Protein AF-A0A9W4PSC4-F1 (afdb_monomer)

Secondary structure (DSSP, 8-state):
-------------------------TT-SS----TTPPPGGGS-HHHHHHHHHHHHHHHHHHHHHS------------

Solvent-accessible surface area (backbone atoms only — not comparable to full-atom values): 5549 Å² total; per-residue (Å²): 141,81,86,84,77,87,75,78,86,80,78,79,76,77,77,75,71,76,83,64,81,80,70,79,68,87,77,52,84,73,66,76,81,61,86,82,60,78,54,81,88,70,49,57,69,69,55,53,50,53,50,50,53,50,51,52,50,50,53,51,53,46,58,73,68,47,70,79,68,77,77,78,68,80,79,75,84,136

Radius of gyration: 28.14 Å; Cα contacts (8 Å, |Δi|>4): 3; chains: 1; bounding box: 50×77×52 Å

Sequence (78 aa):
MRATTVTTAATNGRHKRPRGRQQMDLFDSARPKADGAPLWPELPERARSALTELMARLILAHAATAVPLPAKEAGDDL

Structure (mmCIF, N/CA/C/O backbone):
data_AF-A0A9W4PSC4-F1
#
_entry.id   AF-A0A9W4PSC4-F1
#
loop_
_atom_site.group_PDB
_atom_site.id
_atom_site.type_symbol
_atom_site.label_atom_id
_atom_site.label_alt_id
_atom_site.label_comp_id
_atom_site.label_asym_id
_atom_site.label_entity_id
_atom_site.label_seq_id
_atom_site.pdbx_PDB_ins_code
_atom_site.Cartn_x
_atom_site.Cartn_y
_atom_site.Cartn_z
_atom_site.occupancy
_atom_site.B_iso_or_equiv
_atom_site.auth_seq_id
_atom_site.auth_comp_id
_atom_site.auth_asym_id
_atom_site.auth_atom_id
_atom_site.pdbx_PDB_model_num
ATOM 1 N N . MET A 1 1 ? -14.970 70.848 -36.234 1.00 35.84 1 MET A N 1
ATOM 2 C CA . MET A 1 1 ? -14.514 70.064 -35.059 1.00 35.84 1 MET A CA 1
ATOM 3 C C . MET A 1 1 ? -15.699 69.224 -34.591 1.00 35.84 1 MET A C 1
ATOM 5 O O . MET A 1 1 ? -16.723 69.834 -34.358 1.00 35.84 1 MET A O 1
ATOM 9 N N . ARG A 1 2 ? -15.736 67.892 -34.494 1.00 32.59 2 ARG A N 1
ATOM 10 C CA . ARG A 1 2 ? -14.829 66.753 -34.733 1.00 32.59 2 ARG A CA 1
ATOM 11 C C . ARG A 1 2 ? -15.728 65.580 -35.182 1.00 32.59 2 ARG A C 1
ATOM 13 O O . ARG A 1 2 ? -16.808 65.423 -34.625 1.00 32.59 2 ARG A O 1
ATOM 20 N N . ALA A 1 3 ? -15.298 64.787 -36.162 1.00 38.44 3 ALA A N 1
ATOM 21 C CA . ALA A 1 3 ? -15.986 63.562 -36.567 1.00 38.44 3 ALA A CA 1
ATOM 22 C C . ALA A 1 3 ? -15.780 62.473 -35.502 1.00 38.44 3 ALA A C 1
ATOM 24 O O . ALA A 1 3 ? -14.647 62.215 -35.095 1.00 38.44 3 ALA A O 1
ATOM 25 N N . THR A 1 4 ? -16.859 61.848 -35.040 1.00 45.94 4 THR A N 1
ATOM 26 C CA . THR A 1 4 ? -16.807 60.665 -34.178 1.00 45.94 4 THR A CA 1
ATOM 27 C C . THR A 1 4 ? -16.531 59.444 -35.046 1.00 45.94 4 THR A C 1
ATOM 29 O O . THR A 1 4 ? -17.410 58.915 -35.720 1.00 45.94 4 THR A O 1
ATOM 32 N N . THR A 1 5 ? -15.278 59.004 -35.058 1.00 47.19 5 THR A N 1
ATOM 33 C CA . THR A 1 5 ? -14.882 57.732 -35.657 1.00 47.19 5 THR A CA 1
ATOM 34 C C . THR A 1 5 ? -15.447 56.581 -34.828 1.00 47.19 5 THR A C 1
ATOM 36 O O . THR A 1 5 ? -15.065 56.393 -33.673 1.00 47.19 5 THR A O 1
ATOM 39 N N . VAL A 1 6 ? -16.348 55.807 -35.430 1.00 48.50 6 VAL A N 1
ATOM 40 C CA . VAL A 1 6 ? -16.661 54.442 -35.004 1.00 48.50 6 VAL A CA 1
ATOM 41 C C . VAL A 1 6 ? -15.450 53.581 -35.347 1.00 48.50 6 VAL A C 1
ATOM 43 O O . VAL A 1 6 ? -15.167 53.360 -36.520 1.00 48.50 6 VAL A O 1
ATOM 46 N N . THR A 1 7 ? -14.746 53.094 -34.328 1.00 43.97 7 THR A N 1
ATOM 47 C CA . THR A 1 7 ? -13.689 52.092 -34.494 1.00 43.97 7 THR A CA 1
ATOM 48 C C . THR A 1 7 ? -13.952 50.946 -33.526 1.00 43.97 7 THR A C 1
ATOM 50 O O . THR A 1 7 ? -13.609 50.995 -32.350 1.00 43.97 7 THR A O 1
ATOM 53 N N . THR A 1 8 ? -14.667 49.963 -34.069 1.00 46.56 8 THR A N 1
ATOM 54 C CA . THR A 1 8 ? -14.541 48.512 -33.891 1.00 46.56 8 THR A CA 1
ATOM 55 C C . THR A 1 8 ? -14.005 48.018 -32.547 1.00 46.56 8 THR A C 1
ATOM 57 O O . THR A 1 8 ? -12.809 48.066 -32.269 1.00 46.56 8 THR A O 1
ATOM 60 N N . ALA A 1 9 ? -14.903 47.424 -31.757 1.00 46.66 9 ALA A N 1
ATOM 61 C CA . ALA A 1 9 ? -14.551 46.587 -30.621 1.00 46.66 9 ALA A CA 1
ATOM 62 C C . ALA A 1 9 ? -13.665 45.419 -31.089 1.00 46.66 9 ALA A C 1
ATOM 64 O O . ALA A 1 9 ? -14.127 44.505 -31.772 1.00 46.66 9 ALA A O 1
ATOM 65 N N . ALA A 1 10 ? -12.384 45.450 -30.720 1.00 46.34 10 ALA A N 1
ATOM 66 C CA . ALA A 1 10 ? -11.485 44.321 -30.898 1.00 46.34 10 ALA A CA 1
ATOM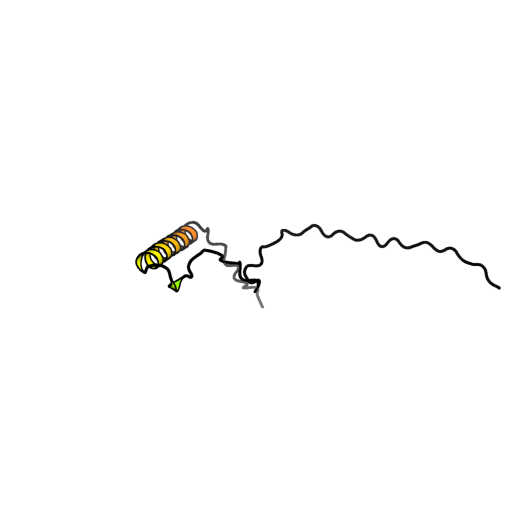 67 C C . ALA A 1 10 ? -11.943 43.185 -29.973 1.00 46.34 10 ALA A C 1
ATOM 69 O O . ALA A 1 10 ? -11.780 43.231 -28.751 1.00 46.34 10 ALA A O 1
ATOM 70 N N . THR A 1 11 ? -12.567 42.165 -30.556 1.00 54.16 11 THR A N 1
ATOM 71 C CA . THR A 1 11 ? -12.945 40.946 -29.848 1.00 54.16 11 THR A CA 1
ATOM 72 C C . THR A 1 11 ? -11.669 40.163 -29.555 1.00 54.16 11 THR A C 1
ATOM 74 O O . THR A 1 11 ? -11.190 39.399 -30.393 1.00 54.16 11 THR A O 1
ATOM 77 N N . ASN A 1 12 ? -11.087 40.358 -28.373 1.00 54.34 12 ASN A N 1
ATOM 78 C CA . ASN A 1 12 ? -9.982 39.522 -27.919 1.00 54.34 12 ASN A CA 1
ATOM 79 C C . ASN A 1 12 ? -10.512 38.103 -27.689 1.00 54.34 12 ASN A C 1
ATOM 81 O O . ASN A 1 12 ? -11.090 37.783 -26.646 1.00 54.34 12 ASN A O 1
ATOM 85 N N . GLY A 1 13 ? -10.339 37.265 -28.712 1.00 51.09 13 GLY A N 1
ATOM 86 C CA . GLY A 1 13 ? -10.600 35.838 -28.676 1.00 51.09 13 GLY A CA 1
ATOM 87 C C . GLY A 1 13 ? -9.829 35.220 -27.520 1.00 51.09 13 GLY A C 1
ATOM 88 O O . GLY A 1 13 ? -8.607 35.101 -27.547 1.00 51.09 13 GLY A O 1
ATOM 89 N N . ARG A 1 14 ? -10.556 34.840 -26.469 1.00 57.59 14 ARG A N 1
ATOM 90 C CA . ARG A 1 14 ? -10.003 34.057 -25.369 1.00 57.59 14 ARG A 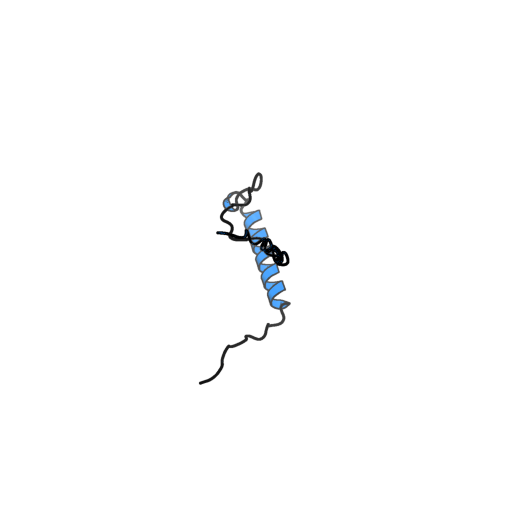CA 1
ATOM 91 C C . ARG A 1 14 ? -9.601 32.707 -25.944 1.00 57.59 14 ARG A C 1
ATOM 93 O O . ARG A 1 14 ? -10.453 31.841 -26.140 1.00 57.59 14 ARG A O 1
ATOM 100 N N . HIS A 1 15 ? -8.312 32.532 -26.215 1.00 58.97 15 HIS A N 1
ATOM 101 C CA . HIS A 1 15 ? -7.732 31.229 -26.503 1.00 58.97 15 HIS A CA 1
ATOM 102 C C . HIS A 1 15 ? -8.018 30.317 -25.309 1.00 58.97 15 HIS A C 1
ATOM 104 O O . HIS A 1 15 ? -7.378 30.408 -24.260 1.00 58.97 15 HIS A O 1
ATOM 110 N N . LYS A 1 16 ? -9.036 29.463 -25.445 1.00 61.28 16 LYS A N 1
ATOM 111 C CA . LYS A 1 16 ? -9.316 28.402 -24.484 1.00 61.28 16 LYS A CA 1
ATOM 112 C C . LYS A 1 16 ? -8.161 27.418 -24.583 1.00 61.28 16 LYS A C 1
ATOM 114 O O . LYS A 1 16 ? -8.133 26.584 -25.483 1.00 61.28 16 LYS A O 1
ATOM 119 N N . ARG A 1 17 ? -7.182 27.561 -23.687 1.00 65.44 17 ARG A N 1
ATOM 120 C CA . ARG A 1 17 ? -6.130 26.559 -23.526 1.00 65.44 17 ARG A CA 1
ATOM 121 C C . ARG A 1 17 ? -6.819 25.209 -23.296 1.00 65.44 17 ARG A C 1
ATOM 123 O O . ARG A 1 17 ? -7.759 25.162 -22.493 1.00 65.44 17 ARG A O 1
ATOM 130 N N . PRO A 1 18 ? -6.423 24.143 -24.013 1.00 60.72 18 PRO A N 1
ATOM 131 C CA . PRO A 1 18 ? -6.957 22.817 -23.757 1.00 60.72 18 PRO A CA 1
ATOM 132 C C . PRO A 1 18 ? -6.756 22.535 -22.273 1.00 60.72 18 PRO A C 1
ATOM 134 O O . PRO A 1 18 ? -5.684 22.814 -21.736 1.00 60.72 18 PRO A O 1
ATOM 137 N N . A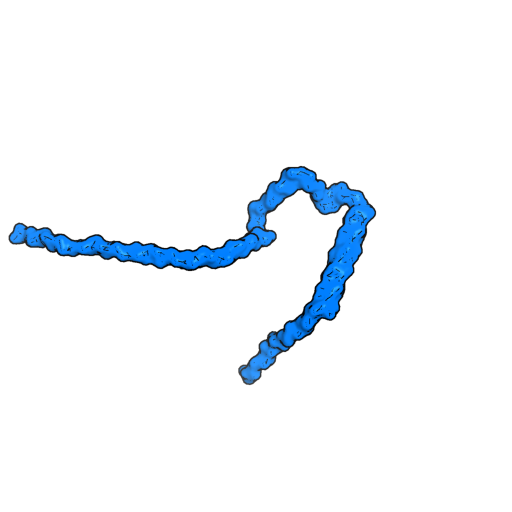RG A 1 19 ? -7.817 22.078 -21.600 1.00 62.44 19 ARG A N 1
ATOM 138 C CA . ARG A 1 19 ? -7.760 21.660 -20.199 1.00 62.44 19 ARG A CA 1
ATOM 139 C C . ARG A 1 19 ? -6.719 20.548 -20.124 1.00 62.44 19 ARG A C 1
ATOM 141 O O . ARG A 1 19 ? -7.017 19.401 -20.447 1.00 62.44 19 ARG A O 1
ATOM 148 N N . GLY A 1 20 ? -5.480 20.928 -19.813 1.00 60.91 20 GLY A N 1
ATOM 149 C CA . GLY A 1 20 ? -4.389 20.002 -19.574 1.00 60.91 20 GLY A CA 1
ATOM 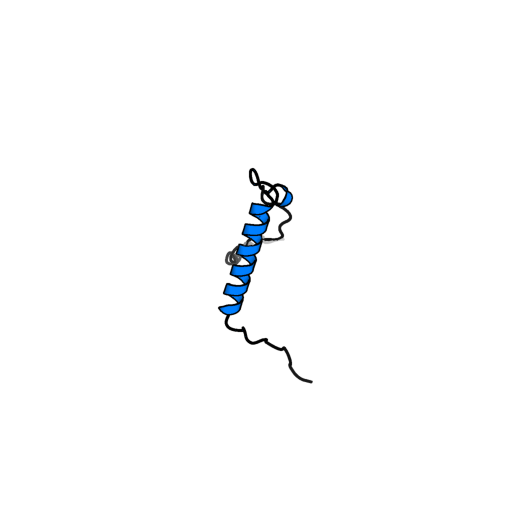150 C C . GLY A 1 20 ? -4.868 19.010 -18.532 1.00 60.91 20 GLY A C 1
ATOM 151 O O . GLY A 1 20 ? -5.591 19.399 -17.613 1.00 60.91 20 GLY A O 1
ATOM 152 N N . ARG A 1 21 ? -4.540 17.733 -18.741 1.00 65.88 21 ARG A N 1
ATOM 153 C CA . ARG A 1 21 ? -4.845 16.638 -17.816 1.00 65.88 21 ARG A CA 1
ATOM 154 C C . ARG A 1 21 ? -4.623 17.148 -16.397 1.00 65.88 21 ARG A C 1
ATOM 156 O O . ARG A 1 21 ? -3.502 17.517 -16.061 1.00 65.88 21 ARG A O 1
ATOM 163 N N . GLN A 1 22 ? -5.705 17.258 -15.636 1.00 67.50 22 GLN A N 1
ATOM 164 C CA . GLN A 1 22 ? -5.685 17.787 -14.283 1.00 67.50 22 GLN A CA 1
ATOM 165 C C . GLN A 1 22 ? -4.898 16.771 -13.452 1.00 67.50 22 GLN A C 1
ATOM 167 O O . GLN A 1 22 ? -5.425 15.725 -13.084 1.00 67.50 22 GLN A O 1
ATOM 172 N N . GLN A 1 23 ? -3.591 16.994 -13.304 1.00 71.31 23 GLN A N 1
ATOM 173 C CA . GLN A 1 23 ? -2.767 16.158 -12.448 1.00 71.31 23 GLN A CA 1
ATOM 174 C C . GLN A 1 23 ? -3.225 16.421 -11.020 1.00 71.31 23 GLN A C 1
ATOM 176 O O . GLN A 1 23 ? -3.389 17.576 -10.627 1.00 71.31 23 GLN A O 1
ATOM 181 N N . MET A 1 24 ? -3.510 15.347 -10.287 1.00 70.50 24 MET A N 1
ATOM 182 C CA . MET A 1 24 ? -3.842 15.457 -8.877 1.00 70.50 24 MET A CA 1
ATOM 183 C C . MET A 1 24 ? -2.622 16.040 -8.175 1.00 70.50 24 MET A C 1
ATOM 185 O O . MET A 1 24 ? -1.535 15.469 -8.271 1.00 70.50 24 MET A O 1
ATOM 189 N N . ASP A 1 25 ? -2.790 17.194 -7.538 1.00 74.56 25 ASP A N 1
ATOM 190 C CA . ASP A 1 25 ? -1.721 17.781 -6.749 1.00 74.56 25 ASP A CA 1
ATOM 191 C C . ASP A 1 25 ? -1.550 16.935 -5.483 1.00 74.56 25 ASP A C 1
ATOM 193 O O . ASP A 1 25 ? -2.355 16.983 -4.556 1.00 74.56 25 ASP A O 1
ATOM 197 N N . LEU A 1 26 ? -0.528 16.079 -5.499 1.00 71.44 26 LEU A N 1
ATOM 198 C CA . LEU A 1 26 ? -0.190 15.180 -4.395 1.00 71.44 26 LEU A CA 1
ATOM 199 C C . LEU A 1 26 ? 0.416 15.929 -3.200 1.00 71.44 26 LEU A C 1
ATOM 201 O O . LEU A 1 26 ? 0.548 15.345 -2.125 1.00 71.44 26 LEU A O 1
ATOM 205 N N . PHE A 1 27 ? 0.798 17.192 -3.395 1.00 72.50 27 PHE A N 1
ATOM 206 C CA . PHE A 1 27 ? 1.442 18.043 -2.400 1.00 72.50 27 PHE A CA 1
ATOM 207 C C . PHE A 1 27 ? 0.569 19.233 -2.014 1.00 72.50 27 PHE A C 1
ATOM 209 O O . PHE A 1 27 ? 1.029 20.095 -1.259 1.00 72.50 27 PHE A O 1
ATOM 216 N N . ASP A 1 28 ? -0.678 19.2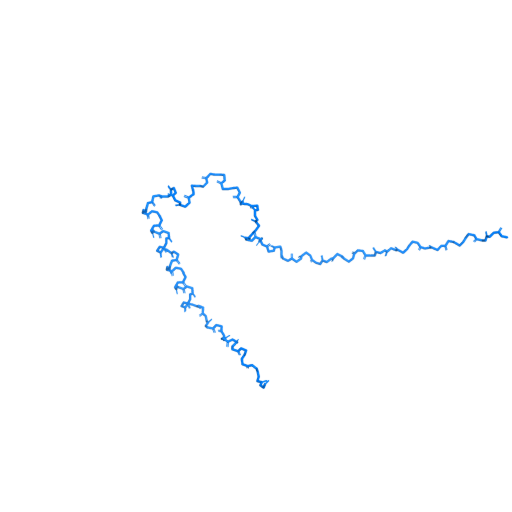73 -2.494 1.00 66.62 28 ASP A N 1
ATOM 217 C CA . ASP A 1 28 ? -1.622 20.281 -2.059 1.00 66.62 28 ASP A CA 1
ATOM 218 C C . ASP A 1 28 ? -1.760 20.173 -0.539 1.00 66.62 28 ASP A C 1
ATOM 220 O O . ASP A 1 28 ? -2.136 19.146 0.033 1.00 66.62 28 ASP A O 1
ATOM 224 N N . SER A 1 29 ? -1.409 21.267 0.127 1.00 59.56 29 SER A N 1
ATOM 225 C CA . SER A 1 29 ? -1.525 21.431 1.573 1.00 59.56 29 SER A CA 1
ATOM 226 C C . SER A 1 29 ? -2.965 21.290 2.076 1.00 59.56 29 SER A C 1
ATOM 228 O O . SER A 1 29 ? -3.183 21.151 3.285 1.00 59.56 29 SER A O 1
ATOM 230 N N . ALA A 1 30 ? -3.949 21.290 1.169 1.00 60.81 30 ALA A N 1
ATOM 231 C CA . ALA A 1 30 ? -5.298 20.817 1.426 1.00 60.81 30 ALA A CA 1
ATOM 232 C C . ALA A 1 30 ? -5.269 19.311 1.722 1.00 60.81 30 ALA A C 1
ATOM 234 O O . ALA A 1 30 ? -5.578 18.470 0.879 1.00 60.81 30 ALA A O 1
ATOM 235 N N . ARG A 1 31 ? -4.897 18.981 2.965 1.00 61.34 31 ARG A N 1
ATOM 236 C CA . ARG A 1 31 ? -4.941 17.630 3.515 1.00 61.34 31 ARG A CA 1
ATOM 237 C C . ARG A 1 31 ? -6.273 17.003 3.097 1.00 61.34 31 ARG A C 1
ATOM 239 O O . ARG A 1 31 ? -7.314 17.546 3.487 1.00 61.34 31 ARG A O 1
ATOM 246 N N . PRO A 1 32 ? -6.278 15.903 2.319 1.00 60.19 32 PRO A N 1
ATOM 247 C CA . PRO A 1 32 ? -7.517 15.208 2.031 1.00 60.19 32 PRO A CA 1
ATOM 248 C C . PRO A 1 32 ? -8.149 14.910 3.380 1.00 60.19 32 PRO A C 1
ATOM 250 O O . PRO A 1 32 ? -7.482 14.386 4.278 1.00 60.19 32 PRO A O 1
ATOM 253 N N . LYS A 1 33 ? -9.394 15.356 3.558 1.00 61.03 33 LYS A N 1
ATOM 254 C CA . LYS A 1 33 ? -10.142 15.090 4.774 1.00 61.03 33 LYS A CA 1
ATOM 255 C C . LYS A 1 33 ? -10.231 13.577 4.916 1.00 61.03 33 LYS A C 1
ATOM 257 O O . LYS A 1 33 ? -11.046 12.930 4.267 1.00 61.03 33 LYS A O 1
ATOM 262 N N . ALA A 1 34 ? -9.344 13.008 5.724 1.00 63.59 34 ALA A N 1
ATOM 263 C CA . ALA A 1 34 ? -9.373 11.617 6.134 1.00 63.59 34 ALA A CA 1
ATOM 264 C C . ALA A 1 34 ? -10.496 11.450 7.167 1.00 63.59 34 ALA A C 1
ATOM 266 O O . ALA A 1 34 ? -10.260 10.980 8.277 1.00 63.59 34 ALA A O 1
ATOM 267 N N . ASP A 1 35 ? -11.702 11.915 6.823 1.00 62.62 35 ASP A N 1
ATOM 268 C CA . ASP A 1 35 ? -12.889 11.890 7.668 1.00 62.62 35 ASP A CA 1
ATOM 269 C C . ASP A 1 35 ? -13.314 10.419 7.806 1.00 62.62 35 ASP A C 1
ATOM 271 O O . ASP A 1 35 ? -14.156 9.919 7.064 1.00 62.62 35 ASP A O 1
ATOM 275 N N . GLY A 1 36 ? -12.652 9.693 8.711 1.00 67.75 36 GLY A N 1
ATOM 276 C CA . GLY A 1 36 ? -12.982 8.315 9.083 1.00 67.75 36 GLY A CA 1
ATOM 277 C C . GLY A 1 36 ? -11.870 7.274 8.926 1.00 67.75 36 GLY A C 1
ATOM 278 O O . GLY A 1 36 ? -12.087 6.131 9.322 1.00 67.75 36 GLY A O 1
ATOM 279 N N . ALA A 1 37 ? -10.693 7.621 8.393 1.00 74.81 37 ALA A N 1
ATOM 280 C CA . ALA A 1 37 ? -9.566 6.684 8.335 1.00 74.81 37 ALA A CA 1
ATOM 281 C C . ALA A 1 37 ? -8.628 6.899 9.537 1.00 74.81 37 ALA A C 1
ATOM 283 O O . ALA A 1 37 ? -8.222 8.041 9.769 1.00 74.81 37 ALA A O 1
ATOM 284 N N . PRO A 1 38 ? -8.257 5.838 10.284 1.00 77.88 38 PRO A N 1
ATOM 285 C CA . PRO A 1 38 ? -7.298 5.966 11.372 1.00 77.88 38 PRO A CA 1
ATOM 286 C C . PRO A 1 38 ? -5.959 6.457 10.827 1.00 77.88 38 PRO A C 1
ATOM 288 O O . PRO A 1 38 ? -5.527 6.084 9.729 1.00 77.88 38 PRO A O 1
ATOM 291 N N . LEU A 1 39 ? -5.288 7.293 11.607 1.00 84.94 39 LEU A N 1
ATOM 292 C CA . LEU A 1 39 ? -3.934 7.728 11.296 1.00 84.94 39 LEU A CA 1
ATOM 293 C C . LEU A 1 39 ? -2.999 6.508 11.278 1.00 84.94 39 LEU A C 1
ATOM 295 O O . LEU A 1 39 ? -3.193 5.538 12.005 1.00 84.94 39 LEU A O 1
ATOM 299 N N . TRP A 1 40 ? -1.935 6.558 10.475 1.00 84.88 40 TRP A N 1
ATOM 300 C CA . TRP A 1 40 ? -0.915 5.500 10.423 1.00 84.88 40 TRP A CA 1
ATOM 301 C C . TRP A 1 40 ? -0.439 4.980 11.804 1.00 84.88 40 TRP A C 1
ATOM 303 O O . TRP A 1 40 ? -0.400 3.761 12.004 1.00 84.88 40 TRP A O 1
ATOM 313 N N . PRO A 1 41 ? -0.124 5.845 12.795 1.00 86.44 41 PRO A N 1
ATOM 314 C CA . PRO A 1 41 ? 0.235 5.394 14.144 1.00 86.44 41 PRO A CA 1
ATOM 315 C C . PRO A 1 41 ? -0.909 4.735 14.938 1.00 86.44 41 PRO A C 1
ATOM 317 O O . PRO A 1 41 ? -0.631 4.024 15.900 1.00 86.44 41 PRO A O 1
ATOM 320 N N . GLU A 1 42 ? -2.169 4.922 14.552 1.00 89.25 42 GLU A N 1
ATOM 321 C CA . GLU A 1 42 ? -3.340 4.344 15.232 1.00 89.25 42 GLU A CA 1
ATOM 322 C C . GLU A 1 42 ? -3.650 2.912 14.769 1.00 89.25 42 GLU A C 1
ATOM 324 O O . GLU A 1 42 ?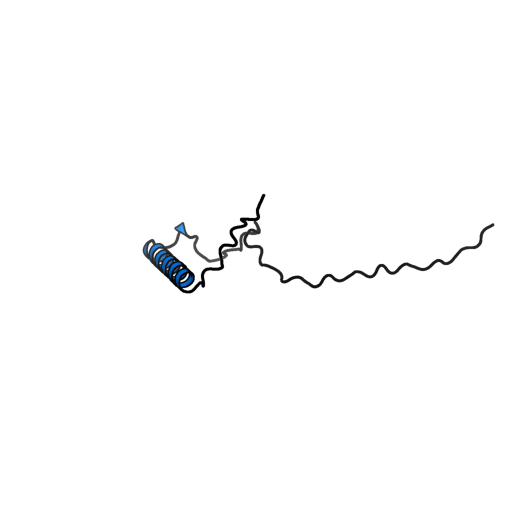 -4.418 2.197 15.411 1.00 89.25 42 GLU A O 1
ATOM 329 N N . LEU A 1 43 ? -3.037 2.456 13.672 1.00 88.12 43 LEU A N 1
ATOM 330 C CA . LEU A 1 43 ? -3.184 1.083 13.196 1.00 88.12 43 LEU A CA 1
ATOM 331 C C . LEU A 1 43 ? -2.523 0.081 14.159 1.00 88.12 43 LEU A C 1
ATOM 333 O O . LEU A 1 43 ? -1.443 0.353 14.685 1.00 88.12 43 LEU A O 1
ATOM 337 N N . PRO A 1 44 ? -3.091 -1.125 14.340 1.00 93.75 44 PRO A N 1
ATOM 338 C CA . PRO A 1 44 ? -2.410 -2.198 15.055 1.00 93.75 44 PRO A CA 1
ATOM 339 C C . PRO A 1 44 ? -1.049 -2.517 14.429 1.00 93.75 44 PRO A C 1
ATOM 341 O O . PRO A 1 44 ? -0.907 -2.505 13.205 1.00 93.75 44 PRO A O 1
ATOM 344 N N . GLU A 1 45 ? -0.069 -2.897 15.252 1.00 92.81 45 GLU A N 1
ATOM 345 C CA . GLU A 1 45 ? 1.293 -3.217 14.791 1.00 92.81 45 GLU A CA 1
ATOM 346 C C . GLU A 1 45 ? 1.295 -4.265 13.671 1.00 92.81 45 GLU A C 1
ATOM 348 O O . GLU A 1 45 ? 1.967 -4.113 12.655 1.00 92.81 45 GLU A O 1
ATOM 353 N N . ARG A 1 46 ? 0.438 -5.283 13.805 1.00 94.81 46 ARG A N 1
ATOM 354 C CA . ARG A 1 46 ? 0.254 -6.327 12.792 1.00 94.81 46 ARG A CA 1
ATOM 355 C C . ARG A 1 46 ? -0.257 -5.787 11.452 1.00 94.81 46 ARG A C 1
ATOM 357 O O . ARG A 1 46 ? 0.104 -6.316 10.408 1.00 94.81 46 ARG A O 1
ATOM 364 N N . ALA A 1 47 ? -1.117 -4.769 11.469 1.00 93.06 47 ALA A N 1
ATOM 365 C CA . ALA A 1 47 ? -1.640 -4.161 10.248 1.00 93.06 47 ALA A CA 1
ATOM 366 C C . ALA A 1 47 ? -0.570 -3.297 9.566 1.00 93.06 47 ALA A C 1
ATOM 368 O O . ALA A 1 47 ? -0.413 -3.366 8.347 1.00 93.06 47 ALA A O 1
ATOM 369 N N . ARG A 1 48 ? 0.215 -2.545 10.351 1.00 94.94 48 ARG A N 1
ATOM 370 C CA . ARG A 1 48 ? 1.358 -1.776 9.837 1.00 94.94 48 ARG A CA 1
ATOM 371 C C . ARG A 1 48 ? 2.412 -2.675 9.203 1.00 94.94 48 ARG A C 1
ATOM 373 O O . ARG A 1 48 ? 2.855 -2.391 8.090 1.00 94.94 48 ARG A O 1
ATOM 380 N N . SER A 1 49 ? 2.791 -3.758 9.880 1.00 95.44 49 SER A N 1
ATOM 381 C CA . SER A 1 49 ? 3.796 -4.692 9.370 1.00 95.44 49 SER A CA 1
ATOM 382 C C . SER A 1 49 ? 3.324 -5.393 8.097 1.00 95.44 49 SER A C 1
ATOM 384 O O . SER A 1 49 ? 4.0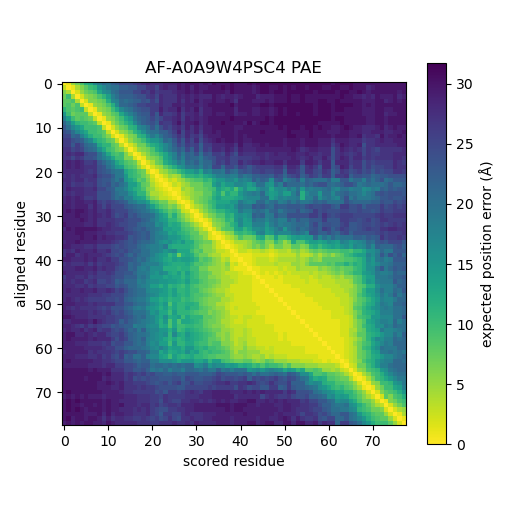52 -5.391 7.108 1.00 95.44 49 SER A O 1
ATOM 386 N N . ALA A 1 50 ? 2.080 -5.883 8.066 1.00 96.38 50 ALA A N 1
ATOM 387 C CA . ALA A 1 50 ? 1.506 -6.522 6.882 1.00 96.38 50 ALA A CA 1
ATOM 388 C C . ALA A 1 50 ? 1.429 -5.571 5.676 1.00 96.38 50 ALA A C 1
ATOM 390 O O . ALA A 1 50 ? 1.776 -5.965 4.561 1.00 96.38 50 ALA A O 1
ATOM 391 N N . LEU A 1 51 ? 1.017 -4.313 5.883 1.00 95.62 51 LEU A N 1
ATOM 392 C CA . LEU A 1 51 ? 0.985 -3.331 4.796 1.00 95.62 51 LEU A CA 1
ATOM 393 C C . LEU A 1 51 ? 2.401 -2.991 4.312 1.00 95.62 51 LEU A C 1
ATOM 395 O O . LEU A 1 51 ? 2.632 -2.908 3.109 1.00 95.62 51 LEU A O 1
ATOM 399 N N . THR A 1 52 ? 3.355 -2.835 5.230 1.00 95.81 52 THR A N 1
ATOM 400 C CA . THR A 1 52 ? 4.758 -2.558 4.884 1.00 95.81 52 THR A CA 1
ATOM 401 C C . THR A 1 52 ? 5.354 -3.701 4.062 1.00 95.81 52 THR A C 1
ATOM 403 O O . THR A 1 52 ? 5.976 -3.462 3.028 1.00 95.81 52 THR A O 1
ATOM 406 N N . GLU A 1 53 ? 5.110 -4.947 4.468 1.00 97.56 53 GLU A N 1
ATOM 407 C CA . GLU A 1 53 ? 5.567 -6.141 3.755 1.00 97.56 53 GLU A CA 1
ATOM 408 C C . GLU A 1 53 ? 4.927 -6.252 2.361 1.00 97.56 53 GLU A C 1
ATOM 410 O O . GLU A 1 53 ? 5.607 -6.562 1.381 1.00 97.56 53 GLU A O 1
ATOM 415 N N . LEU A 1 54 ? 3.628 -5.957 2.247 1.00 96.81 54 LEU A N 1
ATOM 416 C CA . LEU A 1 54 ? 2.930 -5.899 0.963 1.00 96.81 54 LEU A CA 1
ATOM 417 C C . LEU A 1 54 ? 3.533 -4.829 0.046 1.00 96.81 54 LEU A C 1
ATOM 419 O O . LEU A 1 54 ? 3.850 -5.124 -1.105 1.00 96.81 54 LEU A O 1
ATOM 423 N N . MET A 1 55 ? 3.721 -3.609 0.551 1.00 96.94 55 MET A N 1
ATOM 424 C CA . MET A 1 55 ? 4.293 -2.502 -0.218 1.00 96.94 55 MET A CA 1
ATOM 425 C C . MET A 1 55 ? 5.715 -2.813 -0.687 1.00 96.94 55 MET A C 1
ATOM 427 O O . MET A 1 55 ? 6.026 -2.603 -1.857 1.00 96.94 55 MET A O 1
ATOM 431 N N . ALA A 1 56 ? 6.555 -3.383 0.180 1.00 96.31 56 ALA A N 1
ATO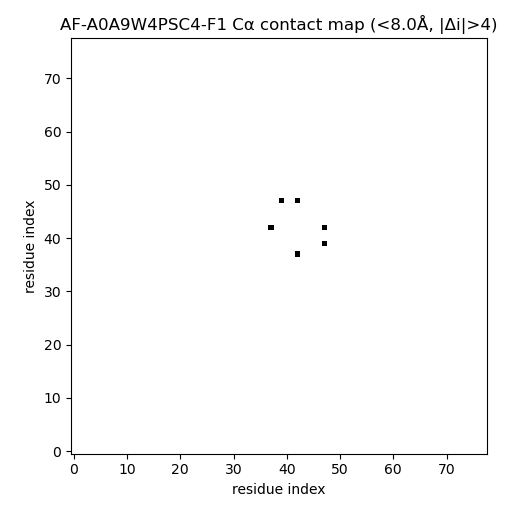M 432 C CA . ALA A 1 56 ? 7.902 -3.811 -0.189 1.00 96.31 56 ALA A CA 1
ATOM 433 C C . ALA A 1 56 ? 7.873 -4.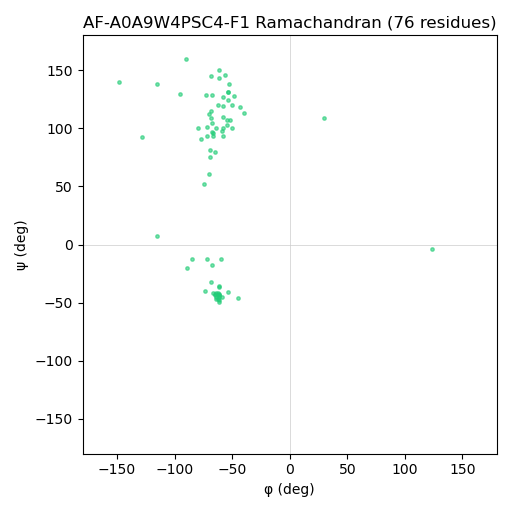844 -1.324 1.00 96.31 56 ALA A C 1
ATOM 435 O O . ALA A 1 56 ? 8.596 -4.701 -2.311 1.00 96.31 56 ALA A O 1
ATOM 436 N N . ARG A 1 57 ? 6.988 -5.847 -1.235 1.00 96.25 57 ARG A N 1
ATOM 437 C CA . ARG A 1 57 ? 6.811 -6.843 -2.301 1.00 96.25 57 ARG A CA 1
ATOM 438 C C . ARG A 1 57 ? 6.337 -6.223 -3.609 1.00 96.25 57 ARG A C 1
ATOM 440 O O . ARG A 1 57 ? 6.857 -6.592 -4.656 1.00 96.25 57 ARG A O 1
ATOM 447 N N . LEU A 1 58 ? 5.398 -5.281 -3.564 1.00 95.38 58 LEU A N 1
ATOM 448 C CA . LEU A 1 58 ? 4.907 -4.592 -4.760 1.00 95.38 58 LEU A CA 1
ATOM 449 C C . LEU A 1 58 ? 5.999 -3.755 -5.428 1.00 95.38 58 LEU A C 1
ATOM 451 O O . LEU A 1 58 ? 6.125 -3.801 -6.647 1.00 95.38 58 LEU A O 1
ATOM 455 N N . ILE A 1 59 ? 6.810 -3.037 -4.648 1.00 93.50 59 ILE A N 1
ATOM 456 C CA . ILE A 1 59 ? 7.930 -2.244 -5.175 1.00 93.50 59 ILE A CA 1
ATOM 457 C C . ILE A 1 59 ? 8.968 -3.157 -5.825 1.00 93.50 59 ILE A C 1
ATOM 459 O O . ILE A 1 59 ? 9.390 -2.894 -6.947 1.00 93.50 59 ILE A O 1
ATOM 463 N N . LEU A 1 60 ? 9.351 -4.246 -5.154 1.00 94.50 60 LEU A N 1
ATOM 464 C CA . LEU A 1 60 ? 10.323 -5.202 -5.687 1.00 94.50 60 LEU A CA 1
ATOM 465 C C . LEU A 1 60 ? 9.801 -5.910 -6.940 1.00 94.50 60 LEU A C 1
ATOM 467 O O . LEU A 1 60 ? 10.528 -6.026 -7.923 1.00 94.50 60 LEU A O 1
ATOM 471 N N . ALA A 1 61 ? 8.538 -6.337 -6.934 1.00 93.12 61 ALA A N 1
ATOM 472 C CA . ALA A 1 61 ? 7.898 -6.929 -8.104 1.00 93.12 61 ALA A CA 1
ATOM 473 C C . ALA A 1 61 ? 7.839 -5.927 -9.262 1.00 93.12 61 ALA A C 1
ATOM 475 O O . ALA A 1 61 ? 8.182 -6.272 -10.390 1.00 93.12 61 ALA A O 1
ATOM 476 N N . HIS A 1 62 ? 7.477 -4.672 -8.983 1.00 87.19 62 HIS A N 1
ATOM 477 C CA . HIS A 1 62 ? 7.455 -3.624 -9.991 1.00 87.19 62 HIS A CA 1
ATOM 478 C C . HIS A 1 62 ? 8.851 -3.363 -10.559 1.00 87.19 62 HIS A C 1
ATOM 480 O O . HIS A 1 62 ? 8.997 -3.362 -11.773 1.00 87.19 62 HIS A O 1
ATOM 486 N N . ALA A 1 63 ? 9.875 -3.228 -9.714 1.00 88.44 63 ALA A N 1
ATOM 487 C CA . ALA A 1 63 ? 11.259 -3.025 -10.139 1.00 88.44 63 ALA A CA 1
ATOM 488 C C . ALA A 1 63 ? 11.799 -4.200 -10.969 1.00 88.44 63 ALA A C 1
ATOM 490 O O . ALA A 1 63 ? 12.521 -3.981 -11.933 1.00 88.44 63 ALA A O 1
ATOM 491 N N . ALA A 1 64 ? 11.414 -5.435 -10.638 1.00 83.31 64 ALA A N 1
ATOM 492 C CA . ALA A 1 64 ? 11.776 -6.614 -11.421 1.00 83.31 64 ALA A CA 1
ATOM 493 C C . ALA A 1 64 ? 11.100 -6.639 -12.804 1.00 83.31 64 ALA A C 1
ATOM 495 O O . ALA A 1 64 ? 11.671 -7.153 -13.762 1.00 83.31 64 ALA A O 1
ATOM 496 N N . THR A 1 65 ? 9.883 -6.097 -12.912 1.00 81.44 65 THR A N 1
ATOM 497 C CA . THR A 1 65 ? 9.136 -6.004 -14.182 1.00 81.44 65 THR A CA 1
ATOM 498 C C . THR A 1 65 ? 9.416 -4.732 -14.974 1.00 81.44 65 THR A C 1
ATOM 500 O O . THR A 1 65 ? 9.147 -4.681 -16.174 1.00 81.44 65 THR A O 1
ATOM 503 N N . ALA A 1 66 ? 9.924 -3.693 -14.316 1.00 73.62 66 ALA A N 1
ATOM 504 C CA . ALA A 1 66 ? 10.305 -2.456 -14.954 1.00 73.62 66 ALA A CA 1
ATOM 505 C C . ALA A 1 66 ? 11.517 -2.764 -15.829 1.00 73.62 66 ALA A C 1
ATOM 507 O O . ALA A 1 66 ? 12.612 -3.024 -15.335 1.00 73.62 66 ALA A O 1
ATOM 508 N N . VAL A 1 67 ? 11.304 -2.754 -17.148 1.00 64.31 67 VAL A N 1
ATOM 509 C CA . VAL A 1 67 ? 12.405 -2.678 -18.110 1.00 64.31 67 VAL A CA 1
ATOM 510 C C . VAL A 1 67 ? 13.307 -1.544 -17.629 1.00 64.31 67 VAL A C 1
ATOM 512 O O . VAL A 1 67 ? 12.771 -0.457 -17.386 1.00 64.31 67 VAL A O 1
ATOM 515 N N . PRO A 1 68 ? 14.625 -1.765 -17.460 1.00 59.56 68 PRO A N 1
ATOM 516 C CA . PRO A 1 68 ? 15.541 -0.684 -17.157 1.00 59.56 68 PRO A CA 1
ATOM 517 C C . PRO A 1 68 ? 15.311 0.400 -18.203 1.00 59.56 68 PRO A C 1
ATOM 519 O O . PRO A 1 68 ? 15.623 0.214 -19.381 1.00 59.56 68 PRO A O 1
ATOM 522 N N . LEU A 1 69 ? 14.683 1.506 -17.799 1.00 60.16 69 LEU A N 1
ATOM 523 C CA . LEU A 1 69 ? 14.686 2.692 -18.633 1.00 60.16 69 LEU A CA 1
ATOM 524 C C . LEU A 1 69 ? 16.167 2.994 -18.824 1.00 60.16 69 LEU A C 1
ATOM 526 O O . LEU A 1 69 ? 16.881 3.005 -17.813 1.00 60.16 69 LEU A O 1
ATOM 530 N N . PRO A 1 70 ? 16.649 3.149 -20.072 1.00 57.62 70 PRO A N 1
ATOM 531 C CA . PRO A 1 70 ? 18.040 3.484 -20.285 1.00 57.62 70 PRO A CA 1
ATOM 532 C C . PRO A 1 70 ? 18.316 4.673 -19.383 1.00 57.62 70 PRO A C 1
ATOM 534 O O . PRO A 1 70 ? 17.614 5.687 -19.465 1.00 57.62 70 PRO A O 1
ATOM 537 N N . ALA A 1 71 ? 19.260 4.494 -18.457 1.00 56.91 71 ALA A N 1
ATOM 538 C CA . ALA A 1 71 ? 19.828 5.605 -17.740 1.00 56.91 71 ALA A CA 1
ATOM 539 C C . ALA A 1 71 ? 20.303 6.522 -18.857 1.00 56.91 71 ALA A C 1
ATOM 541 O O . ALA A 1 71 ? 21.272 6.222 -19.550 1.00 56.91 71 ALA A O 1
ATOM 542 N N . LYS A 1 72 ? 19.547 7.588 -19.125 1.00 55.22 72 LYS A N 1
ATOM 543 C CA . LYS A 1 72 ? 20.060 8.707 -19.889 1.00 55.22 72 LYS A CA 1
ATOM 544 C C . LYS A 1 72 ? 21.074 9.325 -18.940 1.00 55.22 72 LYS A C 1
ATOM 546 O O . LYS A 1 72 ? 20.785 10.305 -18.261 1.00 55.22 72 LYS A O 1
ATOM 551 N N . GLU A 1 73 ? 22.223 8.661 -18.824 1.00 60.59 73 GLU A N 1
ATOM 552 C CA . GLU A 1 73 ? 23.478 9.298 -18.518 1.00 60.59 73 GLU A CA 1
ATOM 553 C C . GLU A 1 73 ? 23.530 10.432 -19.527 1.00 60.59 73 GLU A C 1
ATOM 555 O O . GLU A 1 73 ? 23.748 10.236 -20.721 1.00 60.59 73 GLU A O 1
ATOM 560 N N . ALA A 1 74 ? 23.192 11.628 -19.058 1.00 60.03 74 ALA A N 1
ATOM 561 C CA . ALA A 1 74 ? 23.569 12.853 -19.723 1.00 60.03 74 ALA A CA 1
ATOM 562 C C . ALA A 1 74 ? 25.089 12.999 -19.550 1.00 60.03 74 ALA A C 1
ATOM 564 O O . ALA A 1 74 ? 25.566 13.916 -18.896 1.00 60.03 74 ALA A O 1
ATOM 565 N N . GLY A 1 75 ? 25.838 12.026 -20.069 1.00 61.38 75 GLY A N 1
ATOM 566 C CA . GLY A 1 75 ? 27.131 12.291 -20.652 1.00 61.38 75 GLY A CA 1
ATOM 567 C C . GLY A 1 75 ? 26.814 12.890 -22.007 1.00 61.38 75 GLY A C 1
ATOM 568 O O . GLY A 1 75 ? 26.561 12.160 -22.961 1.00 61.38 75 GLY A O 1
ATOM 569 N N . ASP A 1 76 ? 26.705 14.211 -22.046 1.00 57.09 76 ASP A N 1
ATOM 570 C CA . ASP A 1 76 ? 27.001 14.924 -23.274 1.00 57.09 76 ASP A CA 1
ATOM 571 C C . ASP A 1 76 ? 28.221 15.797 -23.006 1.00 57.09 76 ASP A C 1
ATOM 573 O O . ASP A 1 76 ? 28.406 16.327 -21.907 1.00 57.09 76 ASP A O 1
ATOM 577 N N . ASP A 1 77 ? 29.071 15.767 -24.010 1.00 66.06 77 ASP A N 1
ATOM 578 C CA . ASP A 1 77 ? 30.522 15.846 -24.010 1.00 66.06 77 ASP A CA 1
ATOM 579 C C . ASP A 1 77 ? 31.012 17.305 -24.113 1.00 66.06 77 ASP A C 1
ATOM 581 O O . ASP A 1 77 ? 30.289 18.157 -24.639 1.00 66.06 77 ASP A O 1
ATOM 585 N N . LEU A 1 78 ? 32.274 17.517 -23.703 1.00 51.94 78 LEU A N 1
ATOM 586 C CA . LEU A 1 78 ? 33.137 18.724 -23.804 1.00 51.94 78 LEU A CA 1
ATOM 587 C C . LEU A 1 78 ? 33.040 19.822 -22.724 1.00 51.94 78 LEU A C 1
ATOM 589 O O . LEU A 1 78 ? 32.083 20.628 -22.712 1.00 51.94 78 LEU A O 1
#

pLDDT: mean 70.52, std 17.88, range [32.59, 97.56]

Foldseek 3Di:
DDDDDDDDDDPPPDPPDPPPDPPPPPPPPPPPPPVPDDDLVPDDPVVNVVVVVVVVVVVVVVVVVDDPPPPPPPPDDD

Mean predicted aligned error: 18.53 Å